Protein AF-A0A2N0DD85-F1 (afdb_monomer)

Secondary structure (DSSP, 8-state):
--HHHHHHHHHHTTT---B-GGGSPP-HHHHHHHHHHHHHHTTTS-HHHHHHHHHTTTSPPPPHHHHHHHHTS-GGGPSBPHHHHHHHHHHHHHHT-

Sequence (97 aa):
MTCATFITAALKTYEYELCEISSWPDRPEDAEWQSKILVYLERKASADHLAAVKASIGGKRLRPDEVVGAAIIDAKGWPVKFEIARELADQVLVDLS

pLDDT: mean 92.17, std 4.65, range [67.31, 97.94]

Solvent-accessible surface area (backbone atoms only — not comparable to full-atom values): 5604 Å² total; per-residue (Å²): 135,50,73,35,49,47,53,50,53,56,39,40,76,73,75,40,49,51,57,37,65,88,55,49,72,90,51,77,67,54,52,53,50,52,52,54,51,45,67,59,38,70,79,75,52,54,70,68,58,51,53,58,56,60,71,50,63,84,57,80,80,66,48,56,54,39,51,52,20,29,64,71,52,58,78,89,61,47,51,29,45,41,70,61,11,43,58,42,20,54,54,54,53,59,78,72,108

Structure (mmCIF, N/CA/C/O backbone):
data_AF-A0A2N0DD85-F1
#
_entry.id   AF-A0A2N0DD85-F1
#
loop_
_atom_site.group_PDB
_atom_site.id
_atom_site.type_symbol
_atom_site.label_atom_id
_atom_site.label_alt_id
_atom_site.label_comp_id
_atom_site.label_asym_id
_atom_site.label_entity_id
_atom_site.label_seq_id
_atom_site.pdbx_PDB_ins_code
_atom_site.Cartn_x
_atom_site.Cartn_y
_atom_site.Cartn_z
_atom_site.occupancy
_atom_site.B_iso_or_equiv
_atom_site.auth_seq_id
_atom_site.auth_comp_id
_atom_site.auth_asym_id
_atom_site.auth_atom_id
_atom_site.pdbx_PDB_model_num
ATOM 1 N N . MET A 1 1 ? 7.84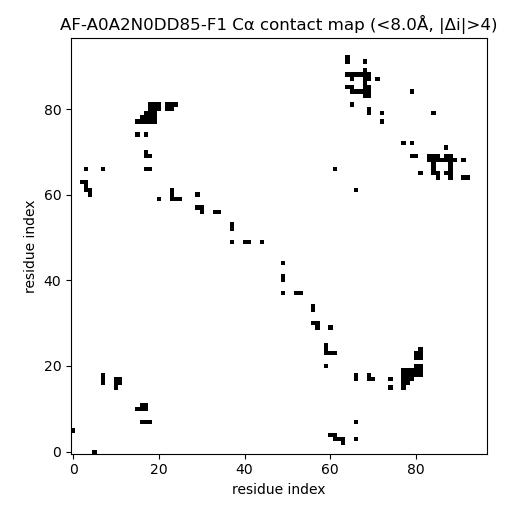6 -3.848 -6.001 1.00 67.31 1 MET A N 1
ATOM 2 C CA . MET A 1 1 ? 6.884 -4.158 -4.919 1.00 67.31 1 MET A CA 1
ATOM 3 C C . MET A 1 1 ? 7.512 -3.755 -3.593 1.00 67.31 1 MET A C 1
ATOM 5 O O . MET A 1 1 ? 8.689 -4.039 -3.407 1.00 67.31 1 MET A O 1
ATOM 9 N N . THR A 1 2 ? 6.786 -3.058 -2.720 1.00 84.75 2 THR A N 1
ATOM 10 C CA . THR A 1 2 ? 7.243 -2.728 -1.355 1.00 84.75 2 THR A CA 1
ATOM 11 C C . THR A 1 2 ? 6.655 -3.714 -0.345 1.00 84.75 2 THR A C 1
ATOM 13 O O . THR A 1 2 ? 5.732 -4.454 -0.684 1.00 84.75 2 THR A O 1
ATOM 16 N N . CYS A 1 3 ? 7.156 -3.714 0.896 1.00 86.56 3 CYS A N 1
ATOM 17 C CA . CYS A 1 3 ? 6.574 -4.499 1.991 1.00 86.56 3 CYS A CA 1
ATOM 18 C C . CYS A 1 3 ? 5.076 -4.210 2.175 1.00 86.56 3 CYS A C 1
ATOM 20 O O . CYS A 1 3 ? 4.287 -5.144 2.249 1.00 86.56 3 CYS A O 1
ATOM 22 N N . ALA A 1 4 ? 4.686 -2.932 2.148 1.00 91.88 4 ALA A N 1
ATOM 23 C CA . ALA A 1 4 ? 3.296 -2.492 2.223 1.00 91.88 4 ALA A CA 1
ATOM 24 C C . ALA A 1 4 ? 2.442 -3.160 1.136 1.00 91.88 4 ALA A C 1
ATOM 26 O O . ALA A 1 4 ? 1.528 -3.911 1.453 1.00 91.88 4 ALA A O 1
ATOM 27 N N . THR A 1 5 ? 2.811 -2.985 -0.139 1.00 90.06 5 THR A N 1
ATOM 28 C CA . THR A 1 5 ? 2.090 -3.588 -1.270 1.00 90.06 5 THR A CA 1
ATOM 29 C C . THR A 1 5 ? 2.056 -5.114 -1.201 1.00 90.06 5 THR A C 1
ATOM 31 O O . THR A 1 5 ? 1.049 -5.710 -1.570 1.00 90.06 5 THR A O 1
ATOM 34 N N . PHE A 1 6 ? 3.135 -5.755 -0.743 1.00 91.88 6 PHE A N 1
ATOM 35 C CA . PHE A 1 6 ? 3.181 -7.208 -0.588 1.00 91.88 6 PHE A CA 1
ATOM 36 C C . PHE A 1 6 ? 2.153 -7.700 0.434 1.00 91.88 6 PHE A C 1
ATOM 38 O O . PHE A 1 6 ? 1.397 -8.613 0.121 1.00 91.88 6 PHE A O 1
ATOM 45 N N . ILE A 1 7 ? 2.084 -7.082 1.618 1.00 93.62 7 ILE A N 1
ATOM 46 C CA . ILE A 1 7 ? 1.125 -7.469 2.662 1.00 93.62 7 ILE A CA 1
ATOM 47 C C . ILE A 1 7 ? -0.312 -7.303 2.167 1.00 93.62 7 ILE A C 1
ATOM 49 O O . ILE A 1 7 ? -1.107 -8.234 2.281 1.00 93.62 7 ILE A O 1
ATOM 53 N N . THR A 1 8 ? -0.643 -6.162 1.555 1.00 93.12 8 THR A N 1
ATOM 54 C CA . THR A 1 8 ? -1.998 -5.918 1.036 1.00 93.12 8 THR A CA 1
ATOM 55 C C . THR A 1 8 ? -2.358 -6.898 -0.083 1.00 93.12 8 THR A C 1
ATOM 57 O O . THR A 1 8 ? -3.477 -7.402 -0.124 1.00 93.12 8 THR A O 1
ATOM 60 N N . ALA A 1 9 ? -1.409 -7.212 -0.973 1.00 92.75 9 ALA A N 1
ATOM 61 C CA . ALA A 1 9 ? -1.615 -8.197 -2.032 1.00 92.75 9 ALA A CA 1
ATOM 62 C C . ALA A 1 9 ? -1.790 -9.615 -1.470 1.00 92.75 9 ALA A C 1
ATOM 64 O O . ALA A 1 9 ? -2.680 -10.332 -1.918 1.00 92.75 9 ALA A O 1
ATOM 65 N N . ALA A 1 10 ? -0.986 -10.004 -0.477 1.00 94.75 10 ALA A N 1
ATOM 66 C CA . ALA A 1 10 ? -1.078 -11.304 0.176 1.00 94.75 10 ALA A CA 1
ATOM 67 C C . ALA A 1 10 ? -2.436 -11.487 0.868 1.00 94.75 10 ALA A C 1
ATOM 69 O O . ALA A 1 10 ? -3.096 -12.495 0.639 1.00 94.75 10 ALA A O 1
ATOM 70 N N . LEU A 1 11 ? -2.903 -10.500 1.638 1.00 94.06 11 LEU A N 1
ATOM 71 C CA . LEU A 1 11 ? -4.224 -10.550 2.278 1.00 94.06 11 LEU A CA 1
ATOM 72 C C . LEU A 1 11 ? -5.359 -10.651 1.253 1.00 94.06 11 LEU A C 1
ATOM 74 O O . LEU A 1 11 ? -6.254 -11.481 1.411 1.00 94.06 11 LEU A O 1
ATOM 78 N N . LYS A 1 12 ? -5.267 -9.904 0.147 1.00 94.06 12 LYS A N 1
ATOM 79 C CA . LYS A 1 12 ? -6.248 -9.969 -0.942 1.00 94.06 12 LYS A CA 1
ATOM 80 C C . LYS A 1 12 ? -6.348 -11.362 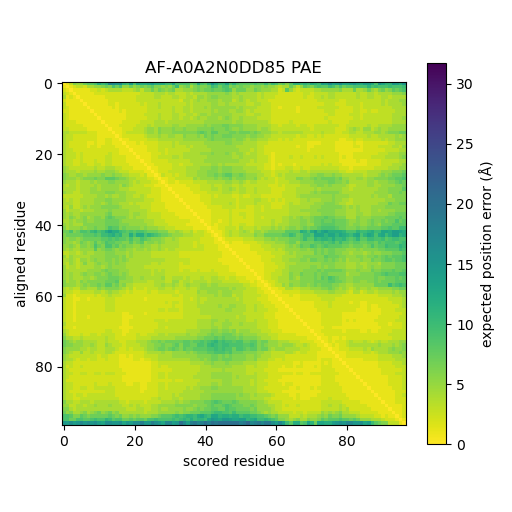-1.577 1.00 94.06 12 LYS A C 1
ATOM 82 O O . LYS A 1 12 ? -7.424 -11.720 -2.045 1.00 94.06 12 LYS A O 1
ATOM 87 N N . THR A 1 13 ? -5.284 -12.176 -1.564 1.00 95.44 13 THR A N 1
ATOM 88 C CA . THR A 1 13 ? -5.366 -13.575 -2.045 1.00 95.44 13 THR A CA 1
ATOM 89 C C . THR A 1 13 ? -6.279 -14.464 -1.197 1.00 95.44 13 THR A C 1
ATOM 91 O O . THR A 1 13 ? -6.760 -15.477 -1.693 1.00 95.44 13 THR A O 1
ATOM 94 N N . TYR A 1 14 ? -6.556 -14.060 0.045 1.00 94.44 14 TYR A N 1
ATOM 95 C CA . TYR A 1 14 ? -7.493 -14.707 0.965 1.00 94.44 14 TYR A CA 1
ATOM 96 C C . TYR A 1 14 ? -8.816 -13.934 1.087 1.00 94.44 14 TYR A C 1
ATOM 98 O O . TYR A 1 14 ? -9.504 -14.061 2.092 1.00 94.44 14 TYR A O 1
ATOM 106 N N . GLU A 1 15 ? -9.147 -13.099 0.095 1.00 92.69 15 GLU A N 1
ATOM 107 C CA . GLU A 1 15 ? -10.364 -12.269 0.057 1.00 92.69 15 GLU A CA 1
ATOM 108 C C . GLU A 1 15 ? -10.448 -11.195 1.160 1.00 92.69 15 GLU A C 1
ATOM 110 O O . GLU A 1 15 ? -11.478 -10.545 1.329 1.00 92.69 15 GLU A O 1
ATOM 115 N N . TYR A 1 16 ? -9.344 -10.934 1.868 1.00 93.75 16 TYR A N 1
ATOM 116 C CA . TYR A 1 16 ? -9.253 -9.837 2.826 1.00 93.75 16 TYR A CA 1
ATOM 117 C C . TYR A 1 16 ? -8.740 -8.568 2.147 1.00 93.75 16 TYR A C 1
ATOM 119 O O . TYR A 1 16 ? -7.538 -8.378 1.939 1.00 93.75 16 TYR A O 1
ATOM 127 N N . GLU A 1 17 ? -9.658 -7.665 1.819 1.00 95.44 17 GLU A N 1
ATOM 128 C CA . GLU A 1 17 ? -9.315 -6.347 1.288 1.00 95.44 17 GLU A CA 1
ATOM 129 C C . GLU A 1 17 ? -9.021 -5.368 2.428 1.00 95.44 17 GLU A C 1
ATOM 131 O O . GLU A 1 17 ? -9.917 -4.709 2.926 1.00 95.44 17 GLU A O 1
ATOM 136 N N . LEU A 1 18 ? -7.757 -5.263 2.851 1.00 96.94 18 LEU A N 1
ATOM 137 C CA . LEU A 1 18 ? -7.347 -4.388 3.963 1.00 96.94 18 LEU A CA 1
ATOM 138 C C . LEU A 1 18 ? -7.635 -2.894 3.709 1.00 96.94 18 LEU A C 1
ATOM 140 O O . LEU A 1 18 ? -8.107 -2.180 4.592 1.00 96.94 18 LEU A O 1
ATOM 144 N N . CYS A 1 19 ? -7.338 -2.415 2.501 1.00 96.69 19 CYS A N 1
ATOM 145 C CA . CYS A 1 19 ? -7.406 -1.000 2.133 1.00 96.69 19 CYS A CA 1
ATOM 146 C C . CYS A 1 19 ? -8.392 -0.786 0.982 1.00 96.69 19 CYS A C 1
ATOM 148 O O . CYS A 1 19 ? -8.317 -1.482 -0.033 1.00 96.69 19 CYS A O 1
ATOM 150 N N . GLU A 1 20 ? -9.238 0.240 1.081 1.00 96.56 20 GLU A N 1
ATOM 151 C CA . GLU A 1 20 ? -10.065 0.702 -0.033 1.00 96.56 20 GLU A CA 1
ATOM 152 C C . GLU A 1 20 ? -9.175 1.509 -0.993 1.00 96.56 20 GLU A C 1
ATOM 154 O O . GLU A 1 20 ? -9.084 2.732 -0.901 1.00 96.56 20 GLU A O 1
ATOM 159 N N . ILE A 1 21 ? -8.465 0.830 -1.902 1.00 93.69 21 ILE A N 1
ATOM 160 C CA . ILE A 1 21 ? -7.417 1.435 -2.751 1.00 93.69 21 ILE A CA 1
ATOM 161 C C . ILE A 1 21 ? -7.926 2.627 -3.579 1.00 93.69 21 ILE A C 1
ATOM 163 O O . ILE A 1 21 ? -7.163 3.552 -3.851 1.00 93.69 21 ILE A O 1
ATOM 167 N N . SER A 1 22 ? -9.208 2.649 -3.955 1.00 94.88 22 SER A N 1
ATOM 168 C CA . SER A 1 22 ? -9.830 3.781 -4.657 1.00 94.88 22 SER A CA 1
ATOM 169 C C . SER A 1 22 ? -9.819 5.082 -3.856 1.00 94.88 22 SER A C 1
ATOM 171 O O . SER A 1 22 ? -9.845 6.150 -4.461 1.00 94.88 22 SER A O 1
ATOM 173 N N . SER A 1 23 ? -9.746 5.006 -2.524 1.00 96.69 23 SER A N 1
ATOM 174 C CA . SER A 1 23 ? -9.635 6.176 -1.647 1.00 96.69 23 SER A CA 1
ATOM 175 C C . SER A 1 23 ? -8.208 6.726 -1.537 1.00 96.69 23 SER A C 1
ATOM 177 O O . SER A 1 23 ? -8.026 7.829 -1.030 1.00 96.69 23 SER A O 1
ATOM 179 N N . TRP A 1 24 ? -7.179 6.009 -2.021 1.00 95.69 24 TRP A N 1
ATOM 180 C CA . TRP A 1 24 ? -5.807 6.518 -1.952 1.00 95.69 24 TRP A CA 1
ATOM 181 C C . TRP A 1 24 ? -5.619 7.709 -2.902 1.00 95.69 24 TRP A C 1
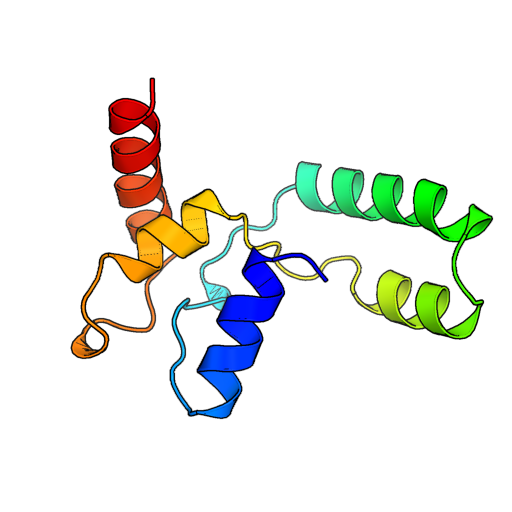ATOM 183 O O . TRP A 1 24 ? -5.937 7.612 -4.095 1.00 95.69 24 TRP A O 1
ATOM 193 N N . PRO A 1 25 ? -5.060 8.831 -2.419 1.00 94.56 25 PRO A N 1
ATOM 194 C CA . PRO A 1 25 ? -4.897 10.026 -3.232 1.00 94.56 25 PRO A CA 1
ATOM 195 C C . PRO A 1 25 ? -3.837 9.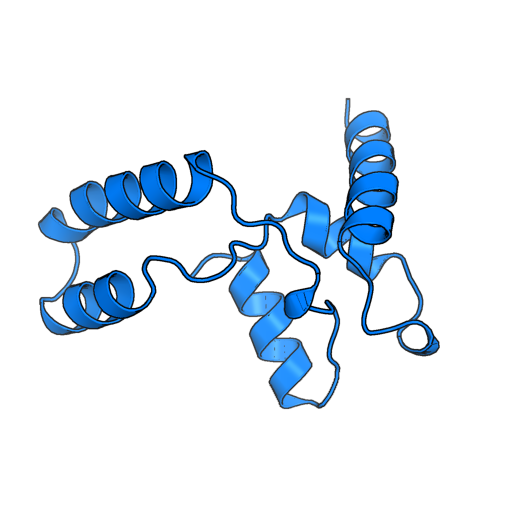820 -4.316 1.00 94.56 25 PRO A C 1
ATOM 197 O O . PRO A 1 25 ? -2.883 9.058 -4.148 1.00 94.56 25 PRO A O 1
ATOM 200 N N . ASP A 1 26 ? -3.989 10.536 -5.429 1.00 91.25 26 ASP A N 1
ATOM 201 C CA . ASP A 1 26 ? -2.885 10.732 -6.366 1.00 91.25 26 ASP A CA 1
ATOM 202 C C . ASP A 1 26 ? -1.933 11.774 -5.796 1.00 91.25 26 ASP A C 1
ATOM 204 O O . ASP A 1 26 ? -2.315 12.912 -5.519 1.00 91.25 26 ASP A O 1
ATOM 208 N N . ARG A 1 27 ? -0.683 11.366 -5.604 1.00 91.56 27 ARG A N 1
ATOM 209 C CA . ARG A 1 27 ? 0.356 12.193 -5.002 1.00 91.56 27 ARG A CA 1
ATOM 210 C C . ARG A 1 27 ? 1.475 12.417 -6.010 1.00 91.56 27 ARG A C 1
ATOM 212 O O . ARG A 1 27 ? 2.075 11.433 -6.454 1.00 91.56 27 ARG A O 1
ATOM 219 N N . PRO A 1 28 ? 1.795 13.671 -6.371 1.00 85.94 28 PRO A N 1
ATOM 220 C CA . PRO A 1 28 ? 2.895 13.958 -7.288 1.00 85.94 28 PRO A CA 1
ATOM 221 C C . PRO A 1 28 ? 4.222 13.325 -6.847 1.00 85.94 28 PRO A C 1
ATOM 223 O O . PRO A 1 28 ? 4.976 12.823 -7.683 1.00 85.94 28 PRO A O 1
ATOM 226 N N . GLU A 1 29 ? 4.484 13.263 -5.536 1.00 89.12 29 GLU A N 1
ATOM 227 C CA . GLU A 1 29 ? 5.715 12.675 -5.006 1.00 89.12 29 GLU A CA 1
ATOM 228 C C . GLU A 1 29 ? 5.825 11.155 -5.219 1.00 89.12 29 GLU A C 1
ATOM 230 O O . GLU A 1 29 ? 6.928 10.602 -5.193 1.00 89.12 29 GLU A O 1
ATOM 235 N N . ASP A 1 30 ? 4.711 10.454 -5.448 1.00 89.31 30 ASP A N 1
ATOM 236 C CA . ASP A 1 30 ? 4.729 9.005 -5.638 1.00 89.31 30 ASP A CA 1
ATOM 237 C C . ASP A 1 30 ? 5.252 8.636 -7.029 1.00 89.31 30 ASP A C 1
ATOM 239 O O . ASP A 1 30 ? 6.047 7.700 -7.151 1.00 89.31 30 ASP A O 1
ATOM 243 N N . ALA A 1 31 ? 4.906 9.417 -8.057 1.00 85.56 31 ALA A N 1
ATOM 244 C CA . ALA A 1 31 ? 5.463 9.260 -9.400 1.00 85.56 31 ALA A CA 1
ATOM 245 C C . ALA A 1 31 ? 6.969 9.579 -9.431 1.00 85.56 31 ALA A C 1
ATOM 247 O O . ALA A 1 31 ? 7.755 8.867 -10.069 1.00 85.56 31 ALA A O 1
ATOM 248 N N . GLU A 1 32 ? 7.399 10.612 -8.698 1.00 88.31 32 GLU A N 1
ATOM 249 C CA . GLU A 1 32 ? 8.818 10.951 -8.558 1.00 88.31 32 GLU A CA 1
ATOM 250 C C . GLU A 1 32 ? 9.589 9.821 -7.855 1.00 88.31 32 GLU A C 1
ATOM 252 O O . GLU A 1 32 ? 10.656 9.399 -8.310 1.00 88.31 32 GLU A O 1
ATOM 257 N N . TRP A 1 33 ? 9.032 9.275 -6.772 1.00 89.31 33 TRP A N 1
ATOM 258 C CA . TRP A 1 33 ? 9.620 8.147 -6.051 1.00 89.31 33 TRP A CA 1
ATOM 259 C C . TRP A 1 33 ? 9.708 6.877 -6.916 1.00 89.31 33 TRP A C 1
ATOM 261 O O . TRP A 1 33 ? 10.760 6.233 -6.942 1.00 89.31 33 TRP A O 1
ATOM 271 N N . GLN A 1 34 ? 8.654 6.542 -7.673 1.00 89.00 34 GLN A N 1
ATOM 272 C CA . GLN A 1 34 ? 8.650 5.412 -8.616 1.00 89.00 34 GLN A CA 1
ATOM 273 C C . GLN A 1 34 ? 9.740 5.576 -9.687 1.00 89.00 34 GLN A C 1
ATOM 275 O O . GLN A 1 34 ? 10.478 4.632 -9.977 1.00 89.00 34 GLN A O 1
ATOM 280 N N . SER A 1 35 ? 9.894 6.792 -10.217 1.00 87.88 35 SER A N 1
ATOM 281 C CA . SER A 1 35 ? 10.920 7.117 -11.214 1.00 87.88 35 SER A CA 1
ATOM 282 C C . SER A 1 35 ? 12.334 6.952 -10.653 1.00 87.88 35 SER A C 1
ATOM 284 O O . SER A 1 35 ? 13.191 6.351 -11.300 1.00 87.88 35 SER A O 1
ATOM 286 N N . LYS A 1 36 ? 12.579 7.401 -9.414 1.00 90.00 36 LYS A N 1
ATOM 287 C CA . LYS A 1 36 ? 13.868 7.195 -8.732 1.00 90.00 36 LYS A CA 1
ATOM 288 C C . LYS A 1 36 ? 14.187 5.708 -8.579 1.00 90.00 36 LYS A C 1
ATOM 290 O O . LYS A 1 36 ? 15.311 5.301 -8.860 1.00 90.00 36 LYS A O 1
ATOM 295 N N . ILE A 1 37 ? 13.211 4.886 -8.186 1.00 89.00 37 ILE A N 1
ATOM 296 C CA . ILE A 1 37 ? 13.401 3.432 -8.062 1.00 89.00 37 ILE A CA 1
ATOM 297 C C . ILE A 1 37 ? 13.800 2.795 -9.389 1.00 89.00 37 ILE A C 1
ATOM 299 O O . ILE A 1 37 ? 14.689 1.945 -9.397 1.00 89.00 37 ILE A O 1
ATOM 303 N N . LEU A 1 38 ? 13.196 3.210 -10.503 1.00 89.69 38 LEU A N 1
ATOM 304 C CA . LEU A 1 38 ? 13.553 2.678 -11.817 1.00 89.69 38 LEU A CA 1
ATOM 305 C C . LEU A 1 38 ? 15.011 2.957 -12.174 1.00 89.69 38 LEU A C 1
ATOM 307 O O . LEU A 1 38 ? 15.711 2.025 -12.553 1.00 89.69 38 LEU A O 1
ATOM 311 N N . VAL A 1 39 ? 15.506 4.174 -11.933 1.00 91.62 39 VAL A N 1
ATOM 312 C CA . VAL A 1 39 ? 16.926 4.513 -12.147 1.00 91.62 39 VAL A CA 1
ATOM 313 C C . VAL A 1 39 ? 17.856 3.607 -11.327 1.00 91.62 39 VAL A C 1
ATOM 315 O O . VAL A 1 39 ? 18.919 3.200 -11.800 1.00 91.62 39 VAL A O 1
ATOM 318 N N . TYR A 1 40 ? 17.467 3.252 -10.097 1.00 89.56 40 TYR A N 1
ATOM 319 C CA . TYR A 1 40 ? 18.236 2.306 -9.283 1.00 89.56 40 TYR A CA 1
ATOM 320 C C . TYR A 1 40 ? 18.168 0.870 -9.819 1.00 89.56 40 TYR A C 1
ATOM 322 O O . TYR A 1 40 ? 19.178 0.161 -9.791 1.00 89.56 40 TYR A O 1
ATOM 330 N N . LEU A 1 41 ? 16.999 0.435 -10.293 1.00 90.31 41 LEU A N 1
ATOM 331 C CA . LEU A 1 41 ? 16.788 -0.916 -10.810 1.00 90.31 41 LEU A CA 1
ATOM 332 C C . LEU A 1 41 ? 17.438 -1.130 -12.177 1.00 90.31 41 LEU A C 1
ATOM 334 O O . LEU A 1 41 ? 17.905 -2.235 -12.431 1.00 90.31 41 LEU A O 1
ATOM 338 N N . GLU A 1 42 ? 17.532 -0.105 -13.029 1.00 91.94 42 GLU A N 1
ATOM 339 C CA . GLU A 1 42 ? 18.122 -0.199 -14.377 1.00 91.94 42 GLU A CA 1
ATOM 340 C C . GLU A 1 42 ? 19.539 -0.784 -14.363 1.00 91.94 42 GLU A C 1
ATOM 342 O O . GLU A 1 42 ? 19.965 -1.440 -15.309 1.00 91.94 42 GLU A O 1
ATOM 347 N N . ARG A 1 43 ? 20.264 -0.592 -13.258 1.00 90.69 43 ARG A N 1
ATOM 348 C CA . ARG A 1 43 ? 21.641 -1.067 -13.083 1.00 90.69 43 ARG A CA 1
ATOM 349 C C . ARG A 1 43 ? 21.751 -2.478 -12.501 1.00 90.69 43 ARG A C 1
ATOM 351 O O . ARG A 1 43 ? 22.862 -2.989 -12.396 1.00 90.69 43 ARG A O 1
ATOM 358 N N . LYS A 1 44 ? 20.651 -3.067 -12.022 1.00 91.06 44 LYS A N 1
ATOM 359 C CA . LYS A 1 44 ? 20.672 -4.280 -11.181 1.00 91.06 44 LYS A CA 1
ATOM 360 C C . LYS A 1 44 ? 19.637 -5.340 -11.555 1.00 91.06 44 LYS A C 1
ATOM 362 O O . LYS A 1 44 ? 19.797 -6.489 -11.156 1.00 91.06 44 LYS A O 1
ATOM 367 N N . ALA A 1 45 ? 18.574 -4.966 -12.257 1.00 92.62 45 ALA A N 1
ATOM 368 C CA . ALA A 1 45 ? 17.457 -5.841 -12.577 1.00 92.62 45 ALA A CA 1
ATOM 369 C C . ALA A 1 45 ? 17.498 -6.319 -14.034 1.00 92.62 45 ALA A C 1
ATOM 371 O O . ALA A 1 45 ? 18.093 -5.681 -14.900 1.00 92.62 45 ALA A O 1
ATOM 372 N N . SER A 1 46 ? 16.832 -7.443 -14.308 1.00 94.56 46 SER A N 1
ATOM 373 C CA . SER A 1 46 ? 16.618 -7.915 -15.677 1.00 94.56 46 SER A CA 1
ATOM 374 C C . SER A 1 46 ? 15.687 -6.976 -16.451 1.00 94.56 46 SER A C 1
ATOM 376 O O . SER A 1 46 ? 14.861 -6.271 -15.863 1.00 94.56 46 SER A O 1
ATOM 378 N N . ALA A 1 47 ? 15.782 -7.008 -17.782 1.00 92.62 47 ALA A N 1
ATOM 379 C CA . ALA A 1 47 ? 14.906 -6.235 -18.663 1.00 92.62 47 ALA A CA 1
ATOM 380 C C . ALA A 1 47 ? 13.416 -6.543 -18.419 1.00 92.62 47 ALA A C 1
ATOM 382 O O . ALA A 1 47 ? 12.608 -5.619 -18.338 1.00 92.62 47 ALA A O 1
ATOM 383 N N . ASP A 1 48 ? 13.070 -7.816 -18.205 1.00 93.81 48 ASP A N 1
ATOM 384 C CA . ASP A 1 48 ? 11.694 -8.239 -17.917 1.00 93.81 48 ASP A CA 1
ATOM 385 C C . ASP A 1 48 ? 11.176 -7.649 -16.600 1.00 93.81 48 ASP A C 1
ATOM 387 O O . ASP A 1 48 ? 10.054 -7.143 -16.530 1.00 93.81 48 ASP A O 1
ATOM 391 N N . HIS A 1 49 ? 12.008 -7.651 -15.552 1.00 90.31 49 HIS A N 1
ATOM 392 C CA . HIS A 1 49 ? 11.638 -7.051 -14.274 1.00 90.31 49 HIS A CA 1
ATOM 393 C C . HIS A 1 49 ? 11.468 -5.533 -14.396 1.00 90.31 49 HIS A C 1
ATOM 395 O O . HIS A 1 49 ? 10.522 -4.970 -13.847 1.00 90.31 49 HIS A O 1
ATOM 401 N N . LEU A 1 50 ? 12.343 -4.864 -15.152 1.00 92.12 50 LEU A N 1
ATOM 402 C CA . LEU A 1 50 ? 12.236 -3.429 -15.416 1.00 92.12 50 LEU A CA 1
ATOM 403 C C . LEU A 1 50 ? 10.958 -3.075 -16.172 1.00 92.12 50 LEU A C 1
ATOM 405 O O . LEU A 1 50 ? 10.277 -2.126 -15.787 1.00 92.12 50 LEU A O 1
ATOM 409 N N . ALA A 1 51 ? 10.603 -3.846 -17.201 1.00 91.19 51 ALA A N 1
ATOM 410 C CA . ALA A 1 51 ? 9.360 -3.659 -17.941 1.00 91.19 51 ALA A CA 1
ATOM 411 C C . ALA A 1 51 ? 8.135 -3.807 -17.024 1.00 91.19 51 ALA A C 1
ATOM 413 O O . ALA A 1 51 ? 7.244 -2.956 -17.051 1.00 91.19 51 ALA A O 1
ATOM 414 N N . ALA A 1 52 ? 8.128 -4.822 -16.152 1.00 89.06 52 ALA A N 1
ATOM 415 C CA . ALA A 1 52 ? 7.054 -5.039 -15.186 1.00 89.06 52 ALA A CA 1
ATOM 416 C C . ALA A 1 52 ? 6.925 -3.885 -14.175 1.00 89.06 52 ALA A C 1
ATOM 418 O O . ALA A 1 52 ? 5.823 -3.403 -13.917 1.00 89.06 52 ALA A O 1
ATOM 419 N N . VAL A 1 53 ? 8.041 -3.392 -13.625 1.00 88.50 53 VAL A N 1
ATOM 420 C CA . VAL A 1 53 ? 8.020 -2.252 -12.692 1.00 88.50 53 VAL A CA 1
ATOM 421 C C . VAL A 1 53 ? 7.602 -0.966 -13.409 1.00 88.50 53 VAL A C 1
ATOM 423 O O . VAL A 1 53 ? 6.804 -0.202 -12.869 1.00 88.50 53 VAL A O 1
ATOM 426 N N . LYS A 1 54 ? 8.058 -0.739 -14.644 1.00 89.25 54 LYS A N 1
ATOM 427 C CA . LYS A 1 54 ? 7.674 0.430 -15.447 1.00 89.25 54 LYS A CA 1
ATOM 428 C C . LYS A 1 54 ? 6.177 0.449 -15.770 1.00 89.25 54 LYS A C 1
ATOM 430 O O . LYS A 1 54 ? 5.570 1.513 -15.740 1.00 89.25 54 LYS A O 1
ATOM 435 N N . ALA A 1 55 ? 5.569 -0.714 -16.005 1.00 88.19 55 ALA A N 1
ATOM 436 C CA . ALA A 1 55 ? 4.124 -0.839 -16.207 1.00 88.19 55 ALA A CA 1
ATOM 437 C C . ALA A 1 55 ? 3.297 -0.506 -14.949 1.00 88.19 55 ALA A C 1
ATOM 439 O O . ALA A 1 55 ? 2.110 -0.222 -15.060 1.00 88.19 55 ALA A O 1
ATOM 440 N N . SER A 1 56 ? 3.913 -0.518 -13.761 1.00 82.94 56 SER A N 1
ATOM 441 C CA . SER A 1 56 ? 3.249 -0.169 -12.496 1.00 82.94 56 SER A CA 1
ATOM 442 C C . SER A 1 56 ? 3.310 1.323 -12.137 1.00 82.94 56 SER A C 1
ATOM 444 O O . SER A 1 56 ? 2.750 1.724 -11.113 1.00 82.94 56 SER A O 1
ATOM 446 N N . ILE A 1 57 ? 3.977 2.151 -12.954 1.00 85.00 57 ILE A N 1
ATOM 447 C CA . ILE A 1 57 ? 4.029 3.605 -12.741 1.00 85.00 57 ILE A CA 1
ATOM 448 C C . ILE A 1 57 ? 2.617 4.192 -12.805 1.00 85.00 57 ILE A C 1
ATOM 450 O O . ILE A 1 57 ? 1.816 3.821 -13.659 1.00 85.00 57 ILE A O 1
ATOM 454 N N . GLY A 1 58 ? 2.325 5.132 -11.906 1.00 82.19 58 GLY A N 1
ATOM 455 C CA . GLY A 1 58 ? 1.002 5.748 -11.783 1.00 82.19 58 GLY A CA 1
ATOM 456 C C . GLY A 1 58 ? 0.015 4.917 -10.962 1.00 82.19 58 GLY A C 1
ATOM 457 O O . GLY A 1 58 ? -1.086 5.379 -10.683 1.00 82.19 58 GLY A O 1
ATOM 458 N N . GLY A 1 59 ? 0.405 3.716 -10.519 1.00 86.94 59 GLY A N 1
ATOM 459 C CA . GLY A 1 59 ? -0.350 2.971 -9.519 1.00 86.94 59 GLY A CA 1
ATOM 460 C C . GLY A 1 59 ? -0.344 3.678 -8.160 1.00 86.94 59 GLY A C 1
ATOM 461 O O . GLY A 1 59 ? 0.654 4.298 -7.776 1.00 86.94 59 GLY A O 1
ATOM 462 N N . LYS A 1 60 ? -1.448 3.533 -7.414 1.00 91.75 60 LYS A N 1
ATOM 463 C CA . LYS A 1 60 ? -1.579 4.040 -6.040 1.00 91.75 60 LYS A CA 1
ATOM 464 C C . LYS A 1 60 ? -0.494 3.433 -5.156 1.00 91.75 60 LYS A C 1
ATOM 466 O O . LYS A 1 60 ? -0.344 2.210 -5.083 1.00 91.75 60 LYS A O 1
ATOM 471 N N . ARG A 1 61 ? 0.275 4.282 -4.478 1.00 92.31 61 ARG A N 1
ATOM 472 C CA . ARG A 1 61 ? 1.332 3.834 -3.575 1.00 92.31 61 ARG A CA 1
ATOM 473 C C . ARG A 1 61 ? 0.783 3.695 -2.161 1.00 92.31 61 ARG A C 1
ATOM 475 O O . ARG A 1 61 ? 0.339 4.667 -1.566 1.00 92.31 61 ARG A O 1
ATOM 482 N N . LEU A 1 62 ? 0.926 2.496 -1.610 1.00 94.00 62 LEU A N 1
ATOM 483 C CA . LEU A 1 62 ? 0.688 2.224 -0.196 1.00 94.00 62 LEU A CA 1
ATOM 484 C C . LEU A 1 62 ? 1.986 2.437 0.583 1.00 94.00 62 LEU A C 1
ATOM 486 O O . LEU A 1 62 ? 3.010 1.816 0.261 1.00 94.00 62 LEU A O 1
ATOM 490 N N . ARG A 1 63 ? 1.968 3.322 1.582 1.00 94.38 63 ARG A N 1
ATOM 491 C CA . ARG A 1 63 ? 3.109 3.519 2.486 1.00 94.38 63 ARG A CA 1
ATOM 492 C C . ARG A 1 63 ? 2.997 2.575 3.695 1.00 94.38 63 ARG A C 1
ATOM 494 O O . ARG A 1 63 ? 1.885 2.215 4.076 1.00 94.38 63 ARG A O 1
ATOM 501 N N . PRO A 1 64 ? 4.121 2.107 4.274 1.00 94.81 64 PRO A N 1
ATOM 502 C CA . 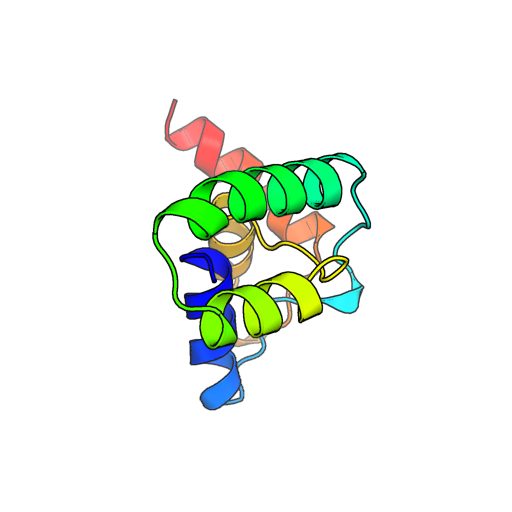PRO A 1 64 ? 4.082 1.130 5.365 1.00 94.81 64 PRO A CA 1
ATOM 503 C C . PRO A 1 64 ? 3.274 1.587 6.581 1.00 94.81 64 PRO A C 1
ATOM 505 O O . PRO A 1 64 ? 2.488 0.812 7.108 1.00 94.81 64 PRO A O 1
ATOM 508 N N . ASP A 1 65 ? 3.433 2.841 6.984 1.00 95.31 65 ASP A N 1
ATOM 509 C CA . ASP A 1 65 ? 2.707 3.475 8.083 1.00 95.31 65 ASP A CA 1
ATOM 510 C C . ASP A 1 65 ? 1.193 3.506 7.832 1.00 95.31 65 ASP A C 1
ATOM 512 O O . ASP A 1 65 ? 0.424 3.143 8.714 1.00 95.31 65 ASP A O 1
ATOM 516 N N . GLU A 1 66 ? 0.755 3.823 6.612 1.00 96.19 66 GLU A N 1
ATOM 517 C CA . GLU A 1 66 ? -0.668 3.794 6.233 1.00 96.19 66 GLU A CA 1
ATOM 518 C C . GLU A 1 66 ? -1.259 2.379 6.313 1.00 96.19 66 GLU A C 1
ATOM 520 O O . GLU A 1 66 ? -2.380 2.190 6.779 1.00 96.19 66 GLU A O 1
ATOM 525 N N . VAL A 1 67 ? -0.504 1.368 5.869 1.00 96.19 67 VAL A N 1
ATOM 526 C CA . VAL A 1 67 ? -0.932 -0.038 5.943 1.00 96.19 67 VAL A CA 1
ATOM 527 C C . VAL A 1 67 ? -1.011 -0.511 7.393 1.00 96.19 67 VAL A C 1
ATOM 529 O O . VAL A 1 67 ? -1.943 -1.232 7.741 1.00 96.19 67 VAL A O 1
ATOM 532 N N . VAL A 1 68 ? -0.076 -0.084 8.248 1.00 95.44 68 VAL A N 1
ATOM 533 C CA . VAL A 1 68 ? -0.139 -0.343 9.693 1.00 95.44 68 VAL A CA 1
ATOM 534 C C . VAL A 1 68 ? -1.367 0.330 10.307 1.00 95.44 68 VAL A C 1
ATOM 536 O O . VAL A 1 68 ? -2.106 -0.335 11.025 1.00 95.44 68 VAL A O 1
ATOM 539 N N . GLY A 1 69 ? -1.637 1.595 9.972 1.00 96.06 69 GLY A N 1
ATOM 540 C CA . GLY A 1 69 ? -2.828 2.315 10.427 1.00 96.06 69 GLY A CA 1
ATOM 541 C C . GLY A 1 69 ? -4.131 1.604 10.047 1.00 96.06 69 GLY A C 1
ATOM 542 O O . GLY A 1 69 ? -5.004 1.420 10.890 1.00 96.06 69 GLY A O 1
ATOM 543 N N . ALA A 1 70 ? -4.240 1.112 8.809 1.00 96.62 70 ALA A N 1
ATOM 544 C CA . ALA A 1 70 ? -5.385 0.306 8.378 1.00 96.62 70 ALA A CA 1
ATOM 545 C C . ALA A 1 70 ? -5.514 -1.013 9.165 1.00 96.62 70 ALA A C 1
ATOM 547 O O . ALA A 1 70 ? -6.619 -1.417 9.523 1.00 96.62 70 ALA A O 1
ATOM 548 N N . ALA A 1 71 ? -4.391 -1.672 9.465 1.00 95.44 71 ALA A N 1
ATOM 549 C CA . ALA A 1 71 ? -4.364 -2.968 10.144 1.00 95.44 71 ALA A CA 1
ATOM 550 C C . ALA A 1 71 ? -4.712 -2.911 11.644 1.00 95.44 71 ALA A C 1
ATOM 552 O O . ALA A 1 71 ? -4.894 -3.962 12.256 1.00 95.44 71 ALA A O 1
ATOM 553 N N . ILE A 1 72 ? -4.824 -1.717 12.239 1.00 95.38 72 ILE A N 1
ATOM 554 C CA . ILE A 1 72 ? -5.316 -1.535 13.617 1.00 95.38 72 ILE A CA 1
ATOM 555 C C . ILE A 1 72 ? -6.818 -1.833 13.715 1.00 95.38 72 ILE A C 1
ATOM 557 O O . ILE A 1 72 ? -7.295 -2.298 14.751 1.00 95.38 72 ILE A O 1
ATOM 561 N N . ILE A 1 73 ? -7.572 -1.574 12.644 1.00 95.31 73 ILE A N 1
ATOM 562 C CA . ILE A 1 73 ? -9.005 -1.861 12.588 1.00 95.31 73 ILE A CA 1
ATOM 563 C C . ILE A 1 73 ? -9.212 -3.375 12.460 1.00 95.31 73 ILE A C 1
ATOM 56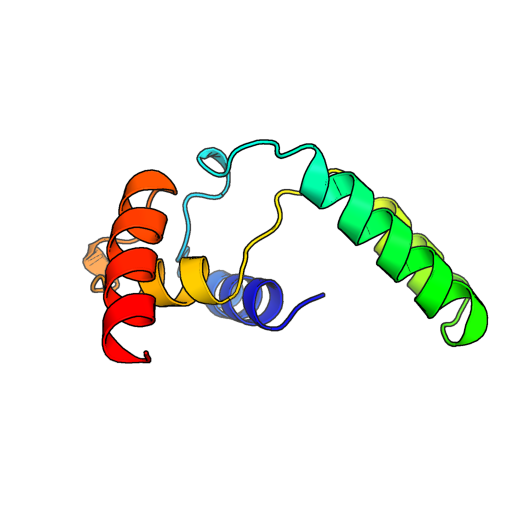5 O O . ILE A 1 73 ? -8.544 -4.029 11.661 1.00 95.31 73 ILE A O 1
ATOM 569 N N . ASP A 1 74 ? -10.160 -3.928 13.224 1.00 92.88 74 ASP A N 1
ATOM 570 C CA . ASP A 1 74 ? -10.579 -5.333 13.111 1.00 92.88 74 ASP A CA 1
ATOM 571 C C . ASP A 1 74 ? -10.978 -5.661 11.661 1.00 92.88 74 ASP A C 1
ATOM 573 O O . ASP A 1 74 ? -11.573 -4.831 10.973 1.00 92.88 74 ASP A O 1
ATOM 577 N N . ALA A 1 75 ? -10.711 -6.888 11.206 1.00 89.88 75 ALA A N 1
ATOM 578 C CA . ALA A 1 75 ? -11.058 -7.359 9.866 1.00 89.88 75 ALA A CA 1
ATOM 579 C C . ALA A 1 75 ? -12.539 -7.144 9.486 1.00 89.88 75 ALA A C 1
ATOM 581 O O . ALA A 1 75 ? -12.851 -7.001 8.307 1.00 89.88 75 ALA A O 1
ATOM 582 N N . LYS A 1 76 ? -13.465 -7.068 10.456 1.00 92.25 76 LYS A N 1
ATOM 583 C CA . LYS A 1 76 ? -14.880 -6.713 10.210 1.00 92.25 76 LYS A CA 1
ATOM 584 C C . LYS A 1 76 ? -15.093 -5.276 9.716 1.00 92.25 76 LYS A C 1
ATOM 586 O O . LYS A 1 76 ? -16.156 -4.982 9.178 1.00 92.25 76 LYS A O 1
ATOM 591 N N . GLY A 1 77 ? -14.133 -4.385 9.952 1.00 92.25 77 GLY A N 1
ATOM 592 C CA . GLY A 1 77 ? -14.147 -2.988 9.518 1.00 92.25 77 GLY A CA 1
ATOM 593 C C . GLY A 1 77 ? -13.385 -2.734 8.216 1.00 92.25 77 GLY A C 1
ATOM 594 O O . GLY A 1 77 ? -13.235 -1.579 7.827 1.00 92.25 77 GLY A O 1
ATOM 595 N N . TRP A 1 78 ? -12.877 -3.780 7.561 1.00 95.31 78 TRP A N 1
ATOM 596 C CA . TRP A 1 78 ? -12.196 -3.674 6.272 1.00 95.31 78 TRP A CA 1
ATOM 597 C C . TRP A 1 78 ? -13.207 -3.696 5.108 1.00 95.31 78 TRP A C 1
ATOM 599 O O . TRP A 1 78 ? -14.242 -4.360 5.222 1.00 95.31 78 TRP A O 1
ATOM 609 N N . PRO A 1 79 ? -12.928 -3.012 3.981 1.00 97.44 79 PRO A N 1
ATOM 610 C CA . PRO A 1 79 ? -11.714 -2.245 3.679 1.00 97.44 79 PRO A CA 1
ATOM 611 C C . PRO A 1 79 ? -11.672 -0.856 4.332 1.00 97.44 79 PRO A C 1
ATOM 613 O O . PRO A 1 79 ? -12.673 -0.146 4.396 1.00 97.44 79 PRO A O 1
ATOM 616 N N . VAL A 1 80 ? -10.484 -0.439 4.780 1.00 97.81 80 VAL A N 1
ATOM 617 C CA . VAL A 1 80 ? -10.277 0.863 5.439 1.00 97.81 80 VAL A CA 1
ATOM 618 C C . VAL A 1 80 ? -9.972 1.956 4.411 1.00 97.81 80 VAL A C 1
ATOM 620 O O . VAL A 1 80 ? -9.146 1.764 3.514 1.00 97.81 80 VAL A O 1
ATOM 623 N N . LYS A 1 81 ? -10.613 3.121 4.562 1.00 97.94 81 LYS A N 1
ATOM 624 C CA . LYS A 1 81 ? -10.368 4.321 3.744 1.00 97.94 81 LYS A CA 1
ATOM 625 C C . LYS A 1 81 ? -9.063 5.020 4.102 1.00 97.94 81 LYS A C 1
ATOM 627 O O . LYS A 1 81 ? -8.619 4.969 5.249 1.00 97.94 81 LYS A O 1
ATOM 632 N N . PHE A 1 82 ? -8.494 5.725 3.128 1.00 97.44 82 PHE A N 1
ATOM 633 C CA . PHE A 1 82 ? -7.233 6.443 3.269 1.00 97.44 82 PHE A CA 1
ATOM 634 C C . PHE A 1 82 ? -7.206 7.391 4.476 1.00 97.44 82 PHE A C 1
ATOM 636 O O . PHE A 1 82 ? -6.238 7.373 5.230 1.00 97.44 82 PHE A O 1
ATOM 643 N N . GLU A 1 83 ? -8.254 8.188 4.691 1.00 97.50 83 GLU A N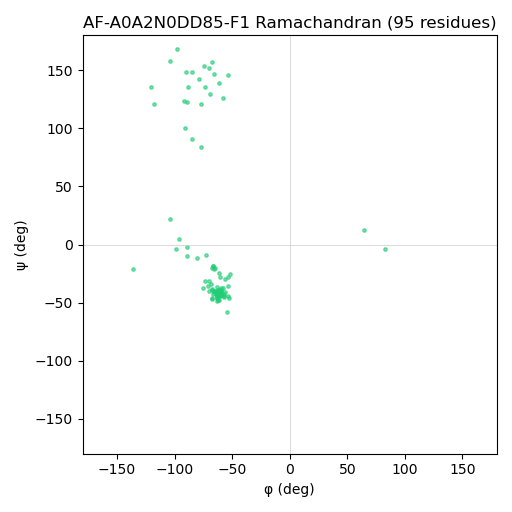 1
ATOM 644 C CA . GLU A 1 83 ? -8.288 9.192 5.759 1.00 97.50 83 GLU A CA 1
ATOM 645 C C . GLU A 1 83 ? -8.180 8.547 7.146 1.00 97.50 83 GLU A C 1
ATOM 647 O O . GLU A 1 83 ? -7.393 8.994 7.976 1.00 97.50 83 GLU A O 1
ATOM 652 N N . ILE A 1 84 ? -8.903 7.444 7.357 1.00 97.44 84 ILE A N 1
ATOM 653 C CA . ILE A 1 84 ? -8.885 6.681 8.614 1.00 97.44 84 ILE A CA 1
ATOM 654 C C . ILE A 1 84 ? -7.519 6.014 8.801 1.00 97.44 84 ILE A C 1
ATOM 656 O O . ILE A 1 84 ? -6.922 6.084 9.873 1.00 97.44 84 ILE A O 1
ATOM 660 N N . ALA A 1 85 ? -7.000 5.386 7.742 1.00 97.50 85 ALA A N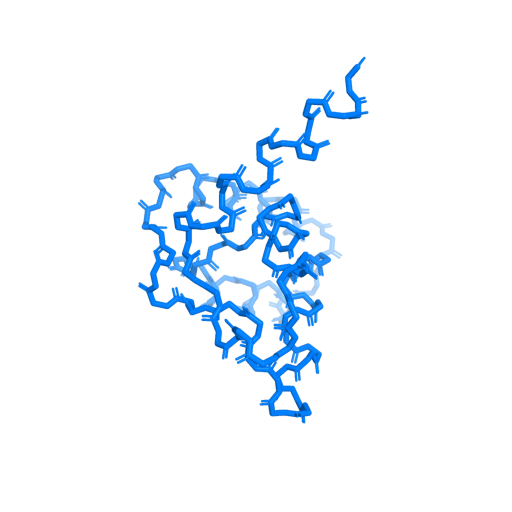 1
ATOM 661 C CA . ALA A 1 85 ? -5.689 4.749 7.772 1.00 97.50 85 ALA A CA 1
ATOM 662 C C . ALA A 1 85 ? -4.575 5.761 8.091 1.00 97.50 85 ALA A C 1
ATOM 664 O O . ALA A 1 85 ? -3.658 5.445 8.846 1.00 97.50 85 ALA A O 1
ATOM 665 N N . ARG A 1 86 ? -4.663 6.983 7.549 1.00 97.31 86 ARG A N 1
ATOM 666 C CA . ARG A 1 86 ? -3.716 8.071 7.815 1.00 97.31 86 ARG A CA 1
ATOM 667 C C . ARG A 1 86 ? -3.800 8.561 9.255 1.00 97.31 86 ARG A C 1
ATOM 669 O O . ARG A 1 86 ? -2.758 8.679 9.888 1.00 97.31 86 ARG A O 1
ATOM 676 N N . GLU A 1 87 ? -5.005 8.806 9.764 1.00 97.25 87 GLU A N 1
ATOM 677 C CA . GLU A 1 87 ? -5.213 9.271 11.140 1.00 97.25 87 GLU A CA 1
ATOM 678 C C . GLU A 1 87 ? -4.606 8.299 12.162 1.00 97.25 87 GLU A C 1
ATOM 680 O O . GLU A 1 87 ? -3.881 8.707 13.070 1.00 97.25 87 GLU A O 1
ATOM 685 N N . LEU A 1 88 ? -4.837 6.998 11.981 1.00 97.06 88 LEU A N 1
ATOM 686 C CA . LEU A 1 88 ? -4.269 5.970 12.853 1.00 97.06 88 LEU A CA 1
ATOM 687 C C . LEU A 1 88 ? -2.756 5.816 12.660 1.00 97.06 88 LEU A C 1
ATOM 689 O O . LEU A 1 88 ? -2.030 5.596 13.628 1.00 97.06 88 LEU A O 1
ATOM 693 N N . ALA A 1 89 ? -2.256 5.968 11.431 1.00 96.56 89 ALA A N 1
ATOM 694 C CA . ALA A 1 89 ? -0.820 5.966 11.166 1.00 96.56 89 ALA A CA 1
ATOM 695 C C . ALA A 1 89 ? -0.099 7.119 11.883 1.00 96.56 89 ALA A C 1
ATOM 697 O O . ALA A 1 89 ? 0.995 6.917 12.406 1.00 96.56 89 ALA A O 1
ATOM 698 N N . ASP A 1 90 ? -0.707 8.309 11.936 1.00 96.31 90 ASP A N 1
ATOM 699 C CA . ASP A 1 90 ? -0.157 9.459 12.660 1.00 96.31 90 ASP A CA 1
ATOM 700 C C . ASP A 1 90 ? -0.004 9.160 14.157 1.00 96.31 90 ASP A C 1
ATOM 702 O O . ASP A 1 90 ? 1.034 9.475 14.737 1.00 96.31 90 ASP A O 1
ATOM 706 N N . GLN A 1 91 ? -0.981 8.480 14.766 1.00 94.62 91 GLN A N 1
ATOM 707 C CA . GLN A 1 91 ? -0.907 8.058 16.171 1.00 94.62 91 GLN A CA 1
ATOM 708 C C . GLN A 1 91 ? 0.244 7.070 16.407 1.00 94.62 91 GLN A C 1
ATOM 710 O O . GLN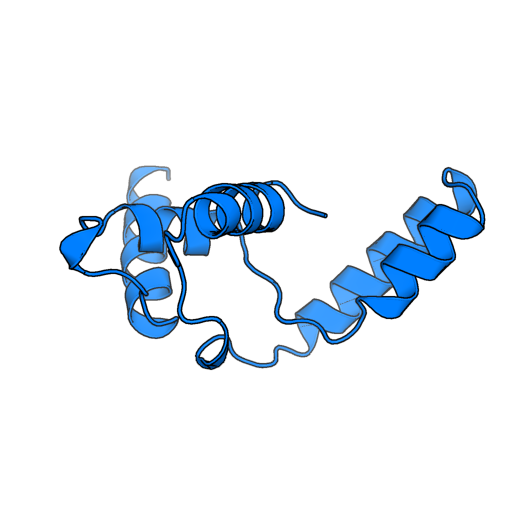 A 1 91 ? 1.054 7.272 17.307 1.00 94.62 91 GLN A O 1
ATOM 715 N N . VAL A 1 92 ? 0.389 6.058 15.544 1.00 93.12 92 VAL A N 1
ATOM 716 C CA . VAL A 1 92 ? 1.486 5.077 15.639 1.00 93.12 92 VAL A CA 1
ATOM 717 C C . VAL A 1 92 ? 2.857 5.742 15.539 1.00 93.12 92 VAL A C 1
ATOM 719 O O . VAL A 1 92 ? 3.788 5.354 16.237 1.00 93.12 92 VAL A O 1
ATOM 722 N N . LEU A 1 93 ? 3.011 6.730 14.657 1.00 92.81 93 LEU A N 1
ATOM 723 C CA . LEU A 1 93 ? 4.286 7.427 14.493 1.00 92.81 93 LEU A CA 1
ATOM 724 C C . LEU A 1 93 ? 4.642 8.281 15.715 1.00 92.81 93 LEU A C 1
ATOM 726 O O . LEU A 1 93 ? 5.823 8.373 16.040 1.00 92.81 93 LEU A O 1
ATOM 730 N N . VAL A 1 94 ? 3.647 8.864 16.393 1.00 93.94 94 VAL A N 1
ATOM 731 C CA . VAL A 1 94 ? 3.842 9.567 17.672 1.00 93.94 94 VAL A CA 1
ATOM 732 C C . VAL A 1 94 ? 4.281 8.596 18.771 1.00 93.94 94 VAL A C 1
ATOM 734 O O . VAL A 1 94 ? 5.193 8.911 19.527 1.00 93.94 94 VAL A O 1
ATOM 737 N N . ASP A 1 95 ? 3.704 7.397 18.832 1.00 89.06 95 ASP A N 1
ATOM 738 C CA . ASP A 1 95 ? 4.076 6.390 19.838 1.00 89.06 95 ASP A CA 1
ATOM 739 C C . ASP A 1 95 ? 5.508 5.843 19.659 1.00 89.06 95 ASP A C 1
ATOM 741 O O . ASP A 1 95 ? 6.078 5.258 20.583 1.00 89.06 95 ASP A O 1
ATOM 745 N N . LEU A 1 96 ? 6.094 6.010 18.468 1.00 86.81 96 LEU A N 1
ATOM 746 C CA . LEU A 1 96 ? 7.438 5.539 18.117 1.00 86.81 96 LEU A CA 1
ATOM 747 C C . LEU A 1 96 ? 8.528 6.623 18.206 1.00 86.81 96 LEU A C 1
ATOM 749 O O . LEU A 1 96 ? 9.698 6.301 17.970 1.00 86.81 96 LEU A O 1
ATOM 753 N N . SER A 1 97 ? 8.166 7.878 18.498 1.00 77.94 97 SER A N 1
ATOM 754 C CA . SER A 1 97 ? 9.094 9.018 18.617 1.00 77.94 97 SER A CA 1
ATOM 755 C C . SER A 1 97 ? 9.565 9.253 20.046 1.00 77.94 97 SER A C 1
ATOM 757 O O . SER A 1 97 ? 10.780 9.504 20.221 1.00 77.94 97 SER A O 1
#

Organism: Rhizobium sullae (NCBI:txid50338)

Radius of gyration: 14.77 Å; Cα contacts (8 Å, |Δi|>4): 98; chains: 1; bounding box: 36×29×38 Å

Nearest PDB structures (foldseek):
  6n5x-assembly1_A  TM=5.458E-01  e=7.859E+00  Homo sapiens

Foldseek 3Di:
DDPLVVVQVVCVVVVQRLAPQVQQDQDPVQLVVLVVVLVVCVVPDDPVVSVVSVVCRSGRDDDPLLSVQSVVDPSVPPPDHSVSSVVSSVVVVVVVD

Mean predicted aligned error: 3.85 Å